Protein AF-A0A1G2LA53-F1 (afdb_monomer_lite)

Radius of gyration: 28.42 Å; chains: 1; bounding box: 51×13×83 Å

Structure (mmCIF, N/CA/C/O backbone):
data_AF-A0A1G2LA53-F1
#
_entry.id   AF-A0A1G2LA53-F1
#
loop_
_atom_site.group_PDB
_atom_site.id
_atom_site.type_symbol
_atom_site.label_atom_id
_atom_site.label_alt_id
_atom_site.label_comp_id
_atom_site.label_asym_id
_atom_site.label_entity_id
_atom_site.label_seq_id
_atom_site.pdbx_PDB_ins_code
_atom_site.Cartn_x
_atom_site.Cartn_y
_atom_site.Cartn_z
_atom_site.occupancy
_atom_site.B_iso_or_equiv
_atom_site.auth_seq_id
_atom_site.auth_comp_id
_atom_site.auth_asym_id
_atom_site.auth_atom_id
_atom_site.pdbx_PDB_model_num
ATOM 1 N N . MET A 1 1 ? -22.364 -6.964 43.067 1.00 62.84 1 MET A N 1
ATOM 2 C CA . MET A 1 1 ? -21.487 -6.129 42.219 1.00 62.84 1 MET A CA 1
ATOM 3 C C . MET A 1 1 ? -22.200 -4.823 41.968 1.00 62.84 1 MET A C 1
ATOM 5 O O . MET A 1 1 ? -23.378 -4.885 41.630 1.00 62.84 1 MET A O 1
ATOM 9 N N . ASP A 1 2 ? -21.515 -3.696 42.144 1.00 90.56 2 ASP A N 1
ATOM 10 C CA . ASP A 1 2 ? -22.094 -2.383 41.861 1.00 90.56 2 ASP A CA 1
ATOM 11 C C . ASP A 1 2 ? -22.524 -2.267 40.388 1.00 90.56 2 ASP A C 1
ATOM 13 O O . ASP A 1 2 ? -21.763 -2.663 39.495 1.00 90.56 2 ASP A O 1
ATOM 17 N N . PRO A 1 3 ? -23.726 -1.737 40.105 1.00 90.50 3 PRO A N 1
ATOM 18 C CA . PRO A 1 3 ? -24.238 -1.595 38.743 1.00 90.50 3 PRO A CA 1
ATOM 19 C C . PRO A 1 3 ? -23.386 -0.645 37.887 1.00 90.50 3 PRO A C 1
ATOM 21 O O . PRO A 1 3 ? -23.170 -0.920 36.709 1.00 90.50 3 PRO A O 1
ATOM 24 N N . GLU A 1 4 ? -22.812 0.407 38.478 1.00 91.81 4 GLU A N 1
ATOM 25 C CA . GLU A 1 4 ? -21.885 1.308 37.776 1.00 91.81 4 GLU A CA 1
ATOM 26 C C . GLU A 1 4 ? -20.594 0.603 37.341 1.00 91.81 4 GLU A C 1
ATOM 28 O O . GLU A 1 4 ? -20.062 0.862 36.259 1.00 91.81 4 GLU A O 1
ATOM 33 N N . LEU A 1 5 ? -20.085 -0.315 38.169 1.00 93.81 5 LEU A N 1
ATOM 34 C CA . LEU A 1 5 ? -18.880 -1.077 37.853 1.00 93.81 5 LEU A CA 1
ATOM 35 C C . LEU A 1 5 ? -19.135 -2.041 36.689 1.00 93.81 5 LEU A C 1
ATOM 37 O O . LEU A 1 5 ? -18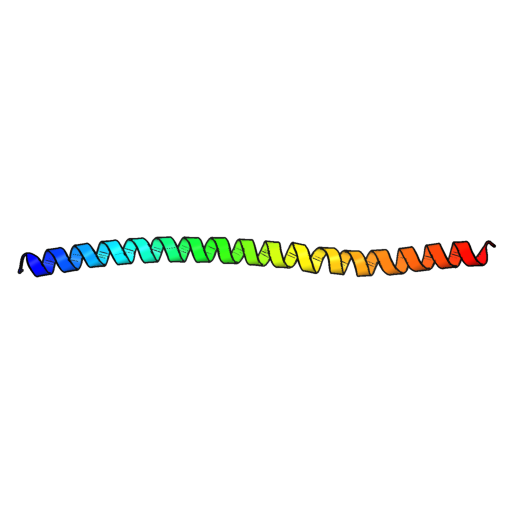.308 -2.137 35.786 1.00 93.81 5 LEU A O 1
ATOM 41 N N . ARG A 1 6 ? -20.300 -2.702 36.667 1.00 93.12 6 ARG A N 1
ATOM 42 C CA . ARG A 1 6 ? -20.714 -3.565 35.549 1.00 93.12 6 ARG A CA 1
ATOM 43 C C . ARG A 1 6 ? -20.826 -2.791 34.241 1.00 93.12 6 ARG A C 1
ATOM 45 O O . ARG A 1 6 ? -20.254 -3.212 33.242 1.00 93.12 6 ARG A O 1
ATOM 52 N N . GLN A 1 7 ? -21.466 -1.625 34.270 1.00 95.06 7 GLN A N 1
ATOM 53 C CA . GLN A 1 7 ? -21.603 -0.778 33.086 1.00 95.06 7 GLN A CA 1
ATOM 54 C C . GLN A 1 7 ? -20.240 -0.314 32.546 1.00 95.06 7 GLN A C 1
ATOM 56 O O . GLN A 1 7 ? -20.018 -0.295 31.335 1.00 95.06 7 GLN A O 1
ATOM 61 N N . LYS A 1 8 ? -19.292 0.024 33.432 1.00 94.38 8 LYS A N 1
ATOM 62 C CA . LYS A 1 8 ? -17.917 0.374 33.041 1.00 94.38 8 LYS A CA 1
ATOM 63 C C . LYS A 1 8 ? -17.145 -0.802 32.446 1.00 94.38 8 LYS A C 1
ATOM 65 O O . LYS A 1 8 ? -16.305 -0.571 31.579 1.00 94.38 8 LYS A O 1
ATOM 70 N N . LEU A 1 9 ? -17.380 -2.027 32.913 1.00 95.19 9 LEU A N 1
ATOM 71 C CA . LEU A 1 9 ? -16.755 -3.229 32.355 1.00 95.19 9 LEU A CA 1
ATOM 72 C C . LEU A 1 9 ? -17.313 -3.535 30.961 1.00 95.19 9 LEU A C 1
ATOM 74 O O . LEU A 1 9 ? -16.538 -3.637 30.019 1.00 95.19 9 LEU A O 1
ATOM 78 N N . GLU A 1 10 ? -18.636 -3.529 30.790 1.00 95.12 10 GLU A N 1
ATOM 79 C CA . GLU A 1 10 ? -19.272 -3.725 29.477 1.00 95.12 10 GLU A CA 1
ATOM 80 C C . GLU A 1 10 ? -18.834 -2.663 28.455 1.00 95.12 10 GLU A C 1
ATOM 82 O O . GLU A 1 10 ? -18.551 -2.969 27.296 1.00 95.12 10 GLU A O 1
ATOM 87 N N . ALA A 1 11 ? -18.719 -1.402 28.883 1.00 95.31 11 ALA A N 1
ATOM 88 C CA . ALA A 1 11 ? -18.225 -0.326 28.027 1.00 95.31 11 ALA A CA 1
ATOM 89 C C . ALA A 1 11 ? -16.743 -0.493 27.643 1.00 95.31 11 ALA A C 1
ATOM 91 O O . ALA A 1 11 ? -16.323 0.012 26.599 1.00 95.31 11 ALA A O 1
ATOM 92 N N . GLN A 1 12 ? -15.940 -1.153 28.481 1.00 96.50 12 GLN A N 1
ATOM 93 C CA . GLN A 1 12 ? -14.542 -1.462 28.181 1.00 96.50 12 GLN A CA 1
ATOM 94 C C . GLN A 1 12 ? -14.423 -2.653 27.231 1.00 96.50 12 GLN A C 1
ATOM 96 O O . GLN A 1 12 ? -13.706 -2.530 26.240 1.00 96.50 12 GLN A O 1
ATOM 101 N N . ASP A 1 13 ? -15.180 -3.728 27.447 1.00 95.50 13 ASP A N 1
ATOM 102 C CA . ASP A 1 13 ? -15.214 -4.888 26.547 1.00 95.50 13 ASP A CA 1
ATOM 103 C C . ASP A 1 13 ? -15.606 -4.472 25.125 1.00 95.50 13 ASP A C 1
ATOM 105 O O . ASP A 1 13 ? -14.909 -4.779 24.161 1.00 95.50 13 ASP A O 1
ATOM 109 N N . GLN A 1 14 ? -16.633 -3.626 24.983 1.00 95.94 14 GLN A N 1
ATOM 110 C CA . GLN A 1 14 ? -17.017 -3.099 23.670 1.00 95.94 14 GLN A CA 1
ATOM 111 C C . GLN A 1 14 ? -15.913 -2.283 22.985 1.00 95.94 14 GLN A C 1
ATOM 113 O O . GLN A 1 14 ? -15.864 -2.222 21.754 1.00 95.94 14 GLN A O 1
ATOM 118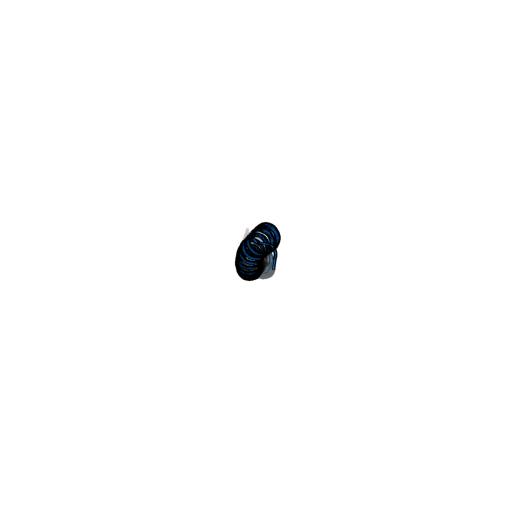 N N . LYS A 1 15 ? -15.054 -1.596 23.745 1.00 96.00 15 LYS A N 1
ATOM 119 C CA . LYS A 1 15 ? -13.914 -0.866 23.173 1.00 96.00 15 LYS A CA 1
ATOM 120 C C . LYS A 1 15 ? -12.813 -1.832 22.750 1.00 96.00 15 LYS A C 1
ATOM 122 O O . LYS A 1 15 ? -12.248 -1.631 21.678 1.00 96.00 15 LYS A O 1
ATOM 127 N N . LEU A 1 16 ? -12.541 -2.861 23.550 1.00 96.69 16 LEU A N 1
ATOM 128 C CA . LEU A 1 16 ? -11.555 -3.894 23.235 1.00 96.69 16 LEU A CA 1
ATOM 129 C C . LEU A 1 16 ? -11.931 -4.647 21.955 1.00 96.69 16 LEU A C 1
ATOM 131 O O . LEU A 1 16 ? -11.105 -4.712 21.049 1.00 96.69 16 LEU A O 1
ATOM 135 N N . ASP A 1 17 ? -13.193 -5.055 21.806 1.00 96.12 17 ASP A N 1
ATOM 136 C CA . ASP A 1 17 ? -13.693 -5.704 20.585 1.00 96.12 17 ASP A CA 1
ATOM 137 C C . ASP A 1 17 ? -13.488 -4.833 19.335 1.00 96.12 17 ASP A C 1
ATOM 139 O O . ASP A 1 17 ? -13.127 -5.306 18.253 1.00 96.12 17 ASP A O 1
ATOM 143 N N . ARG A 1 18 ? -13.725 -3.520 19.457 1.00 96.00 18 ARG A N 1
ATOM 144 C CA . ARG A 1 18 ? -13.516 -2.574 18.348 1.00 96.00 18 ARG A CA 1
ATOM 145 C C . ARG A 1 18 ? -12.038 -2.421 18.009 1.00 96.00 18 ARG A C 1
ATOM 147 O O . ARG A 1 18 ? -11.703 -2.327 16.827 1.00 96.00 18 ARG A O 1
ATOM 154 N N . ILE A 1 19 ? -11.171 -2.380 19.018 1.00 96.62 19 ILE A N 1
ATOM 155 C CA . ILE A 1 19 ? -9.720 -2.295 18.830 1.00 96.62 19 ILE A CA 1
ATOM 156 C C . ILE A 1 19 ? -9.217 -3.556 18.137 1.00 96.62 19 ILE A C 1
ATOM 158 O O . ILE A 1 19 ? -8.539 -3.436 17.122 1.00 96.62 19 ILE A O 1
ATOM 162 N N . GLU A 1 20 ? -9.600 -4.740 18.614 1.00 96.00 20 GLU A N 1
ATOM 163 C CA . GLU A 1 20 ? -9.187 -6.017 18.026 1.00 96.00 20 GLU A CA 1
ATOM 164 C C . GLU A 1 20 ? -9.549 -6.077 16.536 1.00 96.00 20 GLU A C 1
ATOM 166 O O . GLU A 1 20 ? -8.687 -6.297 15.681 1.00 96.00 20 GLU A O 1
ATOM 171 N N . ARG A 1 21 ? -10.803 -5.750 16.197 1.00 95.88 21 ARG A N 1
ATOM 172 C CA . ARG A 1 21 ? -11.259 -5.693 14.799 1.00 95.88 21 ARG A CA 1
ATOM 173 C C . ARG A 1 21 ? -10.476 -4.681 13.962 1.00 95.88 21 ARG A C 1
ATOM 175 O O . ARG A 1 21 ? -10.166 -4.959 12.805 1.00 95.88 21 ARG A O 1
ATOM 182 N N . SER A 1 22 ? -10.157 -3.516 14.524 1.00 95.69 22 SER A N 1
ATOM 183 C CA . SER A 1 22 ? -9.408 -2.468 13.815 1.00 95.69 22 SER A CA 1
ATOM 184 C C . SER A 1 22 ? -7.951 -2.873 13.576 1.00 95.69 22 SER A C 1
ATOM 186 O O . SER A 1 22 ? -7.389 -2.600 12.512 1.00 95.69 22 SER A O 1
ATOM 188 N N . VAL A 1 23 ? -7.341 -3.560 14.542 1.00 96.69 23 VAL A N 1
ATOM 189 C CA . VAL A 1 23 ? -5.973 -4.076 14.440 1.00 96.69 23 VAL A CA 1
ATOM 190 C C . VAL A 1 23 ? -5.893 -5.172 13.381 1.00 96.69 23 VAL A C 1
ATOM 192 O O . VAL A 1 23 ? -4.997 -5.119 12.539 1.00 96.69 23 VAL A O 1
ATOM 195 N N . GLU A 1 24 ? -6.850 -6.101 13.336 1.00 95.69 24 GLU A N 1
ATOM 196 C CA . GLU A 1 24 ? -6.842 -7.160 12.318 1.00 95.69 24 GLU A CA 1
ATOM 197 C C . GLU A 1 24 ? -7.029 -6.593 10.901 1.00 95.69 24 GLU A C 1
ATOM 199 O O . GLU A 1 24 ? -6.332 -6.982 9.960 1.00 95.69 24 GLU A O 1
ATOM 204 N N . GLN A 1 25 ? -7.903 -5.592 10.742 1.00 95.06 25 GLN A N 1
ATOM 205 C CA . GLN A 1 25 ? -8.031 -4.866 9.475 1.00 95.06 25 GLN A CA 1
ATOM 206 C C . GLN A 1 25 ? -6.726 -4.165 9.089 1.00 95.06 25 GLN A C 1
ATOM 208 O O . GLN A 1 25 ? -6.280 -4.284 7.947 1.00 95.06 25 GLN A O 1
ATOM 213 N N . THR A 1 26 ? -6.082 -3.481 10.039 1.00 96.62 26 THR A N 1
ATOM 214 C CA . THR A 1 26 ? -4.797 -2.804 9.812 1.00 96.62 26 THR A CA 1
ATOM 215 C C . THR A 1 26 ? -3.727 -3.799 9.382 1.00 96.62 26 THR A C 1
ATOM 217 O O . THR A 1 26 ? -3.023 -3.546 8.409 1.00 96.62 26 THR A O 1
ATOM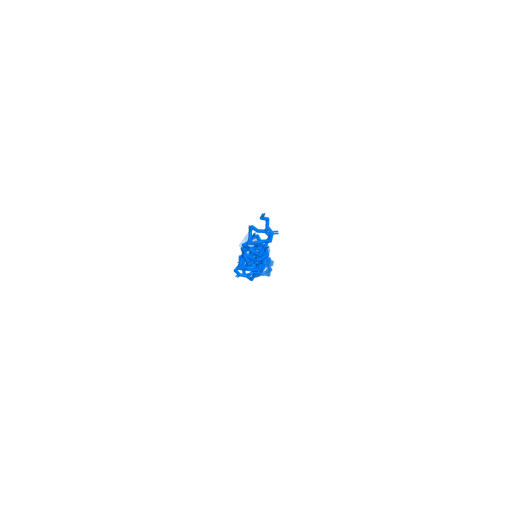 220 N N . ARG A 1 27 ? -3.643 -4.963 10.033 1.00 96.25 27 ARG A N 1
ATOM 221 C CA . ARG A 1 27 ? -2.706 -6.035 9.676 1.00 96.25 27 ARG A CA 1
ATOM 222 C C . ARG A 1 27 ? -2.916 -6.507 8.239 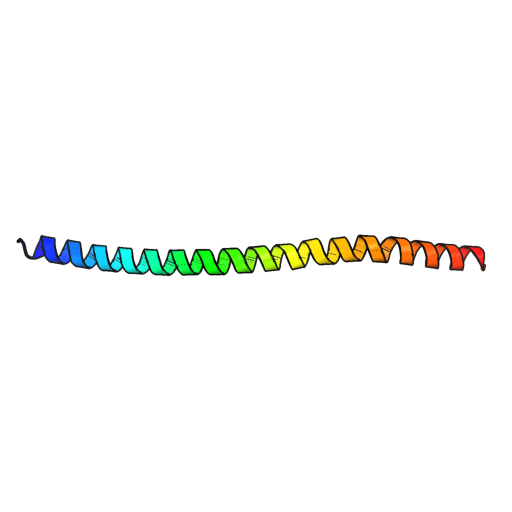1.00 96.25 27 ARG A C 1
ATOM 224 O O . ARG A 1 27 ? -1.954 -6.610 7.478 1.00 96.25 27 ARG A O 1
ATOM 231 N N . ARG A 1 28 ? -4.170 -6.748 7.846 1.00 96.19 28 ARG A N 1
ATOM 232 C CA . ARG A 1 28 ? -4.511 -7.175 6.484 1.00 96.19 28 ARG A CA 1
ATOM 233 C C . ARG A 1 28 ? -4.173 -6.107 5.444 1.00 96.19 28 ARG A C 1
ATOM 235 O O . ARG A 1 28 ? -3.544 -6.424 4.436 1.00 96.19 28 ARG A O 1
ATOM 242 N N . TYR A 1 29 ? -4.569 -4.857 5.678 1.00 96.94 29 TYR A N 1
ATOM 243 C CA . TYR A 1 29 ? -4.287 -3.766 4.746 1.00 96.94 29 TYR A CA 1
ATOM 244 C C . TYR A 1 29 ? -2.799 -3.455 4.659 1.00 96.94 29 TYR A C 1
ATOM 246 O O . TYR A 1 29 ? -2.300 -3.238 3.563 1.00 96.94 29 TYR A O 1
ATOM 254 N N . PHE A 1 30 ? -2.073 -3.497 5.773 1.00 97.56 30 PHE A N 1
ATOM 255 C CA . PHE A 1 30 ? -0.632 -3.277 5.790 1.00 97.56 30 PHE A CA 1
ATOM 256 C C . PHE A 1 30 ? 0.103 -4.286 4.904 1.00 97.56 30 PHE A C 1
ATOM 258 O O . PHE A 1 30 ? 0.919 -3.885 4.079 1.00 97.56 30 PHE A O 1
ATOM 265 N N . LEU A 1 31 ? -0.231 -5.579 5.009 1.00 97.31 31 LEU A N 1
ATOM 266 C CA . LEU A 1 31 ? 0.374 -6.617 4.167 1.00 97.31 31 LEU A CA 1
ATOM 267 C C . LEU A 1 31 ? 0.084 -6.396 2.680 1.00 97.31 31 LEU A C 1
ATOM 269 O O . LEU A 1 31 ? 0.997 -6.461 1.860 1.00 97.31 31 LEU A O 1
ATOM 273 N N . ILE A 1 32 ? -1.170 -6.103 2.328 1.00 98.00 32 ILE A N 1
ATOM 274 C CA . ILE A 1 32 ? -1.552 -5.858 0.931 1.00 98.00 32 ILE A CA 1
ATOM 275 C C . ILE A 1 32 ? -0.841 -4.610 0.399 1.00 98.00 32 ILE A C 1
ATOM 277 O O . ILE A 1 32 ? -0.234 -4.664 -0.667 1.00 98.00 32 ILE A O 1
ATOM 281 N N . THR A 1 33 ? -0.854 -3.510 1.151 1.00 97.38 33 THR A N 1
ATOM 282 C CA . THR A 1 33 ? -0.182 -2.262 0.771 1.00 97.38 33 THR A CA 1
ATOM 283 C C . THR A 1 33 ? 1.321 -2.462 0.614 1.00 97.38 33 THR A C 1
ATOM 285 O O . THR A 1 33 ? 1.893 -1.947 -0.344 1.00 97.38 33 THR A O 1
ATOM 288 N N . LEU A 1 34 ? 1.966 -3.239 1.489 1.00 97.12 34 LEU A N 1
ATOM 289 C CA . LEU A 1 34 ? 3.391 -3.557 1.386 1.00 97.12 34 LEU A CA 1
ATOM 290 C C . LEU A 1 34 ? 3.704 -4.310 0.088 1.00 97.12 34 LEU A C 1
ATOM 292 O O . LEU A 1 34 ? 4.627 -3.931 -0.631 1.00 97.12 34 LEU A O 1
ATOM 296 N N . ILE A 1 35 ? 2.914 -5.336 -0.239 1.00 97.81 35 ILE A N 1
ATOM 297 C CA . ILE A 1 35 ? 3.083 -6.119 -1.470 1.00 97.81 35 ILE A CA 1
ATOM 298 C C . ILE A 1 35 ? 2.861 -5.238 -2.700 1.00 97.81 35 ILE A C 1
ATOM 300 O O . ILE A 1 35 ? 3.686 -5.243 -3.609 1.00 97.81 35 ILE A O 1
ATOM 304 N N . VAL A 1 36 ? 1.782 -4.452 -2.725 1.00 98.25 36 VAL A N 1
ATOM 305 C CA . VAL A 1 36 ? 1.478 -3.542 -3.839 1.00 98.25 36 VAL A CA 1
ATOM 306 C C . VAL A 1 36 ? 2.598 -2.521 -4.020 1.00 98.25 36 VAL A C 1
ATOM 308 O O . VAL A 1 36 ? 3.066 -2.325 -5.136 1.00 98.25 36 VAL A O 1
ATOM 311 N N . THR A 1 37 ? 3.076 -1.918 -2.931 1.00 97.19 37 THR A N 1
ATOM 312 C CA . THR A 1 37 ? 4.177 -0.945 -2.968 1.00 97.19 37 THR A CA 1
ATOM 313 C C . THR A 1 37 ? 5.452 -1.586 -3.508 1.00 97.19 37 THR A C 1
ATOM 315 O O . THR A 1 37 ? 6.095 -1.026 -4.395 1.00 97.19 37 THR A O 1
ATOM 318 N N . ALA A 1 38 ? 5.795 -2.787 -3.033 1.00 97.06 38 ALA A N 1
ATOM 319 C CA . ALA A 1 38 ? 6.945 -3.528 -3.532 1.00 97.06 38 ALA A CA 1
ATOM 320 C C . ALA A 1 38 ? 6.803 -3.843 -5.025 1.00 97.06 38 ALA A C 1
ATOM 322 O O . ALA A 1 38 ? 7.737 -3.613 -5.777 1.00 97.06 38 ALA A O 1
ATOM 323 N N . VAL A 1 39 ? 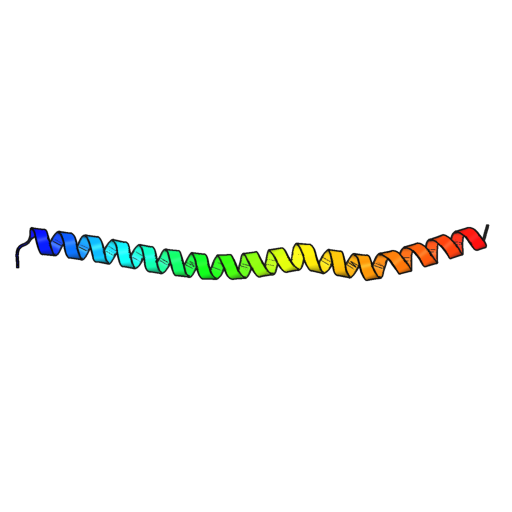5.638 -4.294 -5.488 1.00 98.19 39 VAL A N 1
ATOM 324 C CA . VAL A 1 39 ? 5.405 -4.578 -6.911 1.00 98.19 39 VAL A CA 1
ATOM 325 C C . VAL A 1 39 ? 5.506 -3.309 -7.761 1.00 98.19 39 VAL A C 1
ATOM 327 O O . VAL A 1 39 ? 6.202 -3.310 -8.770 1.00 98.19 39 VAL A O 1
ATOM 330 N N . VAL A 1 40 ? 4.878 -2.209 -7.347 1.00 98.06 40 VAL A N 1
ATOM 331 C CA . VAL A 1 40 ? 4.884 -0.947 -8.105 1.00 98.06 40 VAL A CA 1
ATOM 332 C C . VAL A 1 40 ? 6.282 -0.332 -8.199 1.00 98.06 40 VAL A C 1
ATOM 334 O O . VAL A 1 40 ? 6.569 0.347 -9.176 1.00 98.06 40 VAL A O 1
ATOM 337 N N . ILE A 1 41 ? 7.168 -0.572 -7.230 1.00 97.31 41 ILE A N 1
ATOM 338 C CA . ILE A 1 41 ? 8.535 -0.031 -7.253 1.00 97.31 41 ILE A CA 1
ATOM 339 C C . ILE A 1 41 ? 9.522 -1.033 -7.862 1.00 97.31 41 ILE A C 1
ATOM 341 O O . ILE A 1 41 ? 10.255 -0.707 -8.793 1.00 97.31 41 ILE A O 1
ATOM 345 N N . VAL A 1 42 ? 9.553 -2.264 -7.354 1.00 97.50 42 VAL A N 1
ATOM 346 C CA . VAL A 1 42 ? 10.557 -3.272 -7.720 1.00 97.50 42 VAL A CA 1
ATOM 347 C C . VAL A 1 42 ? 10.339 -3.782 -9.140 1.00 97.50 42 VAL A C 1
ATOM 349 O O . VAL A 1 42 ? 11.307 -3.959 -9.874 1.00 97.50 42 VAL A O 1
ATOM 352 N N . LEU A 1 43 ? 9.090 -3.993 -9.563 1.00 96.94 43 LEU A N 1
ATOM 353 C CA . LEU A 1 43 ? 8.800 -4.584 -10.872 1.00 96.94 43 LEU A CA 1
ATOM 354 C C . LEU A 1 43 ? 9.222 -3.644 -12.024 1.00 96.94 43 LEU A C 1
ATOM 356 O O . LEU A 1 43 ? 9.924 -4.114 -12.921 1.00 96.94 43 LEU A O 1
ATOM 360 N N . PRO A 1 44 ? 8.944 -2.321 -11.987 1.00 96.88 44 PRO A N 1
ATOM 361 C CA . PRO A 1 44 ? 9.505 -1.390 -12.967 1.00 96.88 44 PRO A CA 1
ATOM 362 C C . PRO A 1 44 ? 11.028 -1.301 -12.929 1.00 96.88 44 PRO A C 1
ATOM 364 O O . PRO A 1 44 ? 11.645 -1.264 -13.989 1.00 96.88 44 PRO A O 1
ATOM 367 N N . LEU A 1 45 ? 11.652 -1.309 -11.746 1.00 97.88 45 LEU A N 1
ATOM 368 C CA . LEU A 1 45 ? 13.116 -1.282 -11.644 1.00 97.88 45 LEU A CA 1
ATOM 369 C C . LEU A 1 45 ? 13.752 -2.504 -12.316 1.00 97.88 45 LEU A C 1
ATOM 371 O O . LEU A 1 45 ? 14.700 -2.357 -13.084 1.00 97.88 45 LEU A O 1
ATOM 375 N N . LEU A 1 46 ? 13.199 -3.697 -12.089 1.00 97.12 46 LEU A N 1
ATOM 376 C CA . LEU A 1 46 ? 13.639 -4.913 -12.773 1.00 97.12 46 LEU A CA 1
ATOM 377 C C . LEU A 1 46 ? 13.401 -4.830 -14.286 1.00 97.12 46 LEU A C 1
ATOM 379 O O . LEU A 1 46 ? 14.270 -5.215 -15.065 1.00 97.12 46 LEU A O 1
ATOM 383 N N . GLY A 1 47 ? 12.262 -4.274 -14.707 1.00 96.88 47 GLY A N 1
ATOM 384 C CA . GLY A 1 47 ? 11.977 -4.010 -16.116 1.00 96.88 47 GLY A CA 1
ATOM 385 C C . GLY A 1 47 ? 13.018 -3.092 -16.761 1.00 96.88 47 GLY A C 1
ATOM 386 O O . GLY A 1 47 ? 13.507 -3.391 -17.846 1.00 96.88 47 GLY A O 1
ATOM 387 N N . LEU A 1 48 ? 13.427 -2.019 -16.079 1.00 97.38 48 LEU A N 1
ATOM 388 C CA . LEU A 1 48 ? 14.445 -1.092 -16.579 1.00 97.38 48 LEU A CA 1
ATOM 389 C C . LEU A 1 48 ? 15.809 -1.763 -16.756 1.00 97.38 48 LEU A C 1
ATOM 391 O O . LEU A 1 48 ? 16.462 -1.527 -17.768 1.00 97.38 48 LEU A O 1
ATOM 395 N N . VAL A 1 49 ? 16.221 -2.638 -15.834 1.00 97.38 49 VAL A N 1
ATOM 396 C CA . VAL A 1 49 ? 17.483 -3.393 -15.964 1.00 97.38 49 VAL A CA 1
ATOM 397 C C . VAL A 1 49 ? 17.504 -4.249 -17.236 1.00 97.38 49 VAL A C 1
ATOM 399 O O . VAL A 1 49 ? 18.569 -4.450 -17.814 1.00 97.38 49 VAL A O 1
ATOM 402 N N . ILE A 1 50 ? 16.343 -4.710 -17.707 1.00 96.56 50 ILE A N 1
ATOM 403 C CA . ILE A 1 50 ? 16.215 -5.493 -18.943 1.00 96.56 50 ILE A CA 1
ATOM 404 C C . ILE A 1 50 ? 16.091 -4.580 -20.172 1.00 96.56 50 ILE A C 1
ATOM 406 O O . ILE A 1 50 ? 16.756 -4.808 -21.180 1.00 96.56 50 ILE A O 1
ATOM 410 N N . VAL A 1 51 ? 15.270 -3.529 -20.095 1.00 97.50 51 VAL A N 1
ATOM 411 C CA . VAL A 1 51 ? 14.964 -2.650 -21.236 1.00 97.50 51 VAL A CA 1
ATOM 412 C C . VAL A 1 51 ? 16.144 -1.750 -21.602 1.00 97.50 51 VAL A C 1
ATOM 414 O O . VAL A 1 51 ? 16.410 -1.556 -22.785 1.00 97.50 51 VAL A O 1
ATOM 417 N N . ILE A 1 52 ? 16.882 -1.220 -20.622 1.00 97.44 52 ILE A N 1
ATOM 418 C CA . ILE A 1 52 ? 18.023 -0.323 -20.865 1.00 97.44 52 ILE A CA 1
ATOM 419 C C . ILE A 1 52 ? 19.087 -0.955 -21.784 1.00 97.44 52 ILE A C 1
ATOM 421 O O . ILE A 1 52 ? 19.422 -0.328 -22.788 1.00 97.44 52 ILE A O 1
ATOM 425 N N . PRO A 1 53 ? 19.623 -2.166 -21.531 1.00 95.88 53 PRO A N 1
ATOM 426 C CA . PRO A 1 53 ? 20.637 -2.751 -22.411 1.00 95.88 53 PRO A CA 1
ATOM 427 C C . PRO A 1 53 ? 20.091 -3.073 -23.809 1.00 95.88 53 PRO A C 1
ATOM 429 O O . PRO A 1 53 ? 20.796 -2.888 -24.802 1.00 95.88 53 PRO A O 1
ATOM 432 N N . GLN A 1 54 ? 18.826 -3.492 -23.916 1.00 96.44 54 GLN A N 1
ATOM 433 C CA . GLN A 1 54 ? 18.182 -3.708 -25.215 1.00 96.44 54 GLN A CA 1
ATOM 434 C C . GLN A 1 54 ? 18.071 -2.397 -25.999 1.00 96.44 54 GLN A C 1
ATOM 436 O O . GLN A 1 54 ? 18.416 -2.343 -27.176 1.00 96.44 54 GLN A O 1
ATOM 441 N N . PHE A 1 55 ? 17.667 -1.319 -25.331 1.00 96.88 55 PHE A N 1
ATOM 442 C CA . PHE A 1 55 ? 17.586 0.006 -25.930 1.00 96.88 55 PHE A CA 1
ATOM 443 C C . PHE A 1 55 ? 18.960 0.521 -26.383 1.00 96.88 55 PHE A C 1
ATOM 445 O O . PHE A 1 55 ? 19.096 0.989 -27.511 1.00 96.88 55 PHE A O 1
ATOM 452 N N . LEU A 1 56 ? 19.993 0.384 -25.542 1.00 96.69 56 LEU A N 1
ATOM 453 C CA . LEU A 1 56 ? 21.360 0.802 -25.877 1.00 96.69 56 LEU A CA 1
ATOM 454 C C . LEU A 1 56 ? 21.943 0.012 -27.053 1.00 96.69 56 LEU A C 1
ATOM 456 O O . LEU A 1 56 ? 22.578 0.601 -27.923 1.00 96.69 56 LEU A O 1
ATOM 460 N N . SER A 1 57 ? 21.711 -1.303 -27.112 1.00 95.94 57 SER A N 1
ATOM 461 C CA . SER A 1 57 ? 22.173 -2.118 -28.245 1.00 95.94 57 SER A CA 1
ATOM 462 C C . SER A 1 57 ? 21.493 -1.714 -29.555 1.00 95.94 57 SER A C 1
ATOM 464 O O . SER A 1 57 ? 22.187 -1.497 -30.544 1.00 95.94 57 SER A O 1
ATOM 466 N N . ALA A 1 58 ? 20.171 -1.510 -29.552 1.00 94.88 58 ALA A N 1
ATOM 467 C CA . ALA A 1 58 ? 19.440 -1.032 -30.725 1.00 94.88 58 ALA A CA 1
ATOM 468 C C . ALA A 1 58 ? 19.917 0.355 -31.193 1.00 94.88 58 ALA A C 1
ATOM 470 O O . ALA A 1 58 ? 20.078 0.579 -32.392 1.00 94.88 58 ALA A O 1
ATOM 471 N N . TYR A 1 59 ? 20.177 1.272 -30.255 1.00 95.62 59 TYR A N 1
ATOM 472 C CA . TYR A 1 59 ? 20.699 2.604 -30.563 1.00 95.62 59 TYR A CA 1
ATOM 473 C C . TYR A 1 59 ? 22.099 2.548 -31.191 1.00 95.62 59 TYR A C 1
ATOM 475 O O . TYR A 1 59 ? 22.337 3.193 -32.210 1.00 95.62 59 TYR A O 1
ATOM 483 N N . ASN A 1 60 ? 23.007 1.737 -30.638 1.00 95.56 60 ASN A N 1
ATOM 484 C CA . ASN A 1 60 ? 24.352 1.565 -31.191 1.00 95.56 60 ASN A CA 1
ATOM 485 C C . ASN A 1 60 ? 24.318 0.942 -32.595 1.00 95.56 60 ASN A C 1
ATOM 487 O O . ASN A 1 60 ? 25.010 1.427 -33.484 1.00 95.56 60 ASN A O 1
ATOM 491 N N . SER A 1 61 ? 23.471 -0.067 -32.831 1.00 94.50 61 SER A N 1
ATOM 492 C CA . SER A 1 61 ? 23.312 -0.661 -34.166 1.00 94.50 61 SER A CA 1
ATOM 493 C C . SER A 1 61 ? 22.778 0.334 -35.200 1.00 94.50 61 SER A C 1
ATOM 495 O O . SER A 1 61 ? 23.191 0.297 -36.355 1.00 94.50 61 SER A O 1
ATOM 497 N N . ALA A 1 62 ? 21.874 1.235 -34.803 1.00 93.62 62 ALA A N 1
ATOM 498 C CA . ALA A 1 62 ? 21.394 2.295 -35.685 1.00 93.62 62 ALA A CA 1
ATOM 499 C C . ALA A 1 62 ? 22.493 3.320 -36.012 1.00 93.62 62 ALA A C 1
ATOM 501 O O . ALA A 1 62 ? 22.536 3.825 -37.129 1.00 93.62 62 ALA A O 1
ATOM 502 N N . LEU A 1 63 ? 23.381 3.608 -35.055 1.00 93.81 63 LEU A N 1
ATOM 503 C CA . LEU A 1 63 ? 24.507 4.522 -35.246 1.00 93.81 63 LEU A CA 1
ATOM 504 C C . LEU A 1 63 ? 25.600 3.930 -36.149 1.00 93.81 63 LEU A C 1
ATOM 506 O O . LEU A 1 63 ? 26.169 4.660 -36.946 1.00 93.81 63 LEU A O 1
ATOM 510 N N . GLU A 1 64 ? 25.882 2.628 -36.047 1.00 92.00 64 GLU A N 1
ATOM 511 C CA . GLU A 1 64 ? 26.858 1.929 -36.905 1.00 92.00 64 GLU A CA 1
ATOM 512 C C . GLU A 1 64 ? 26.378 1.746 -38.356 1.00 92.00 64 GLU A C 1
ATOM 514 O O . GLU A 1 64 ? 27.192 1.528 -39.252 1.00 92.00 64 GLU A O 1
ATOM 519 N N . GLY A 1 65 ? 25.063 1.797 -38.593 1.00 86.31 65 GLY A N 1
ATOM 520 C CA . GLY A 1 65 ? 24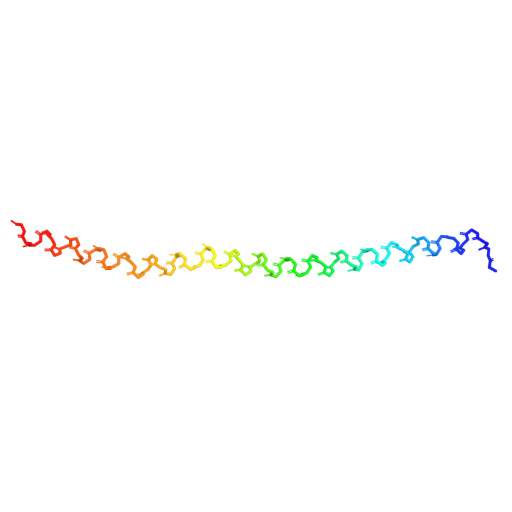.460 1.657 -39.922 1.00 86.31 65 GLY A CA 1
ATOM 521 C C . GLY A 1 65 ? 24.325 2.958 -40.726 1.00 86.31 65 GLY A C 1
ATOM 522 O O . GLY A 1 65 ? 23.874 2.891 -41.871 1.00 86.31 65 GLY A O 1
ATOM 523 N N . LEU A 1 66 ? 24.665 4.112 -40.136 1.00 69.31 66 LEU A N 1
ATOM 524 C CA . LEU A 1 66 ? 24.708 5.441 -40.769 1.00 69.31 66 LEU A CA 1
ATOM 525 C C . LEU A 1 66 ? 26.139 5.804 -41.183 1.00 69.31 66 LEU A C 1
ATOM 527 O O . LEU A 1 66 ? 26.273 6.460 -42.241 1.00 69.31 66 LEU A O 1
#

Secondary structure (DSSP, 8-state):
--HHHHHHHHHHHHHHHHHHHHHHHHHHHHHHHHHHHHHHHHHHHHHHHHHHHHHHHHHHHHHHT-

Organism: NCBI:txid1802281

pLDDT: mean 94.94, std 5.53, range [62.84, 98.25]

Sequence (66 aa):
MDPELRQKLEAQDQKLDRIERSVEQTRRYFLITLIVTAVVIVLPLLGLVIVIPQFLSAYNSALEGL

Foldseek 3Di:
DDPVVVVVVVVVVVVVVVVVVVVVVCVVVVVVVVVVVCCVPVVVVVVCVVVVVVVVVVVVVVVVVD